Protein AF-A0A938LGD9-F1 (afdb_monomer_lite)

Secondary structure (DSSP, 8-state):
-----------TT-------------SS--EEEEEE-SS-EEEEEEETTTTEEEEEEE-TTT--EEEEEEEE-TTGGG-S---SSSSPHHHHHHHHHT-

pLDDT: mean 76.36, std 23.81, range [24.28, 97.94]

Radius of gyration: 18.53 Å; chains: 1; bounding box: 31×36×49 Å

Foldseek 3Di:
DDDDDPDPPPPPDDDPDPPPDPPPDPPWDWDWDWDDDPQWIKIWIATVVQQKIWMWTQGPPPRDIDTDDIDRCPVVVVDPWDDPDPPTPVVVVVVVVVD

Structure (mmCIF, N/CA/C/O backbone):
data_AF-A0A938LGD9-F1
#
_entry.id   AF-A0A938LGD9-F1
#
loop_
_atom_site.group_PDB
_atom_site.id
_atom_site.type_symbol
_atom_site.label_atom_id
_atom_site.label_alt_id
_atom_site.label_comp_id
_atom_site.label_asym_id
_atom_site.label_entity_id
_atom_site.label_seq_id
_atom_site.pdbx_PDB_ins_code
_atom_site.Cartn_x
_atom_site.Cartn_y
_atom_site.Cartn_z
_atom_site.occupancy
_atom_site.B_iso_or_equiv
_atom_site.auth_seq_id
_atom_site.auth_comp_id
_atom_site.auth_asym_id
_atom_site.auth_atom_id
_atom_site.pdbx_PDB_model_num
ATOM 1 N N . MET A 1 1 ? -9.731 22.240 5.771 1.00 33.19 1 MET A N 1
ATOM 2 C CA . MET A 1 1 ? -10.901 21.480 5.285 1.00 33.19 1 MET A CA 1
ATOM 3 C C . MET A 1 1 ? -10.548 20.994 3.888 1.00 33.19 1 MET A C 1
ATOM 5 O O . MET A 1 1 ? -10.615 21.771 2.947 1.00 33.19 1 MET A O 1
ATOM 9 N N . ALA A 1 2 ? -9.965 19.799 3.793 1.00 27.50 2 ALA A N 1
ATOM 10 C CA . ALA A 1 2 ? -9.387 19.292 2.552 1.00 27.50 2 ALA A CA 1
ATOM 11 C C . ALA A 1 2 ? -10.455 18.516 1.776 1.00 27.50 2 ALA A C 1
ATOM 13 O O . ALA A 1 2 ? -10.992 17.529 2.275 1.00 27.50 2 ALA A O 1
ATOM 14 N N . ALA A 1 3 ? -10.777 19.001 0.580 1.00 28.69 3 ALA A N 1
ATOM 15 C CA . ALA A 1 3 ? -11.587 18.282 -0.385 1.00 28.69 3 ALA A CA 1
ATOM 16 C C . ALA A 1 3 ? -10.742 17.151 -0.989 1.00 28.69 3 ALA A C 1
ATOM 18 O O . ALA A 1 3 ? -9.641 17.390 -1.485 1.00 28.69 3 ALA A O 1
ATOM 19 N N . VAL A 1 4 ? -11.254 15.923 -0.936 1.00 24.28 4 VAL A N 1
ATOM 20 C CA . VAL A 1 4 ? -10.690 14.781 -1.660 1.00 24.28 4 VAL A CA 1
ATOM 21 C C . VAL A 1 4 ? -11.098 14.933 -3.124 1.00 24.28 4 VAL A C 1
ATOM 23 O O . VAL A 1 4 ? -12.263 14.767 -3.476 1.00 24.28 4 VAL A O 1
ATOM 26 N N . LEU A 1 5 ? -10.142 15.310 -3.971 1.00 25.12 5 LEU A N 1
ATOM 27 C CA . LEU A 1 5 ? -10.307 15.359 -5.420 1.00 25.12 5 LEU A CA 1
ATOM 28 C C . LEU A 1 5 ? -10.042 13.964 -5.992 1.00 25.12 5 LEU A C 1
ATOM 30 O O . LEU A 1 5 ? -8.905 13.496 -6.029 1.00 25.12 5 LEU A O 1
ATOM 34 N N . LEU A 1 6 ? -11.111 13.310 -6.444 1.00 27.22 6 LEU A N 1
ATOM 35 C CA . LEU A 1 6 ? -11.046 12.115 -7.276 1.00 27.22 6 LEU A CA 1
ATOM 36 C C . LEU A 1 6 ? -10.553 12.531 -8.672 1.00 27.22 6 LEU A C 1
ATOM 38 O O . LEU A 1 6 ? -11.343 12.897 -9.539 1.00 27.22 6 LEU A O 1
ATOM 42 N N . ALA A 1 7 ? -9.238 12.528 -8.880 1.00 29.27 7 ALA A N 1
ATOM 43 C CA . ALA A 1 7 ? -8.657 12.759 -10.196 1.00 29.27 7 ALA A CA 1
ATOM 44 C C . ALA A 1 7 ? -8.610 11.435 -10.969 1.00 29.27 7 ALA A C 1
ATOM 46 O O . ALA A 1 7 ? -7.653 10.669 -10.878 1.00 29.27 7 ALA A O 1
ATOM 47 N N . ILE A 1 8 ? -9.661 11.173 -11.745 1.00 37.00 8 ILE A N 1
ATOM 48 C CA . ILE A 1 8 ? -9.615 10.202 -12.839 1.00 37.00 8 ILE A CA 1
ATOM 49 C C . ILE A 1 8 ? -8.777 10.863 -13.938 1.00 37.00 8 ILE A C 1
ATOM 51 O O . ILE A 1 8 ? -9.289 11.651 -14.733 1.00 37.00 8 ILE A O 1
ATOM 55 N N . ALA A 1 9 ? -7.466 10.625 -13.945 1.00 34.97 9 ALA A N 1
ATOM 56 C CA . ALA A 1 9 ? -6.605 11.097 -15.022 1.00 34.97 9 ALA A CA 1
ATOM 57 C C . ALA A 1 9 ? -6.870 10.251 -16.276 1.00 34.97 9 ALA A C 1
ATOM 59 O O . ALA A 1 9 ? -6.256 9.209 -16.490 1.00 34.97 9 ALA A O 1
ATOM 60 N N . ALA A 1 10 ? -7.823 10.696 -17.095 1.00 35.31 10 ALA A N 1
ATOM 61 C CA . ALA A 1 10 ? -7.964 10.231 -18.465 1.00 35.31 10 ALA A CA 1
ATOM 62 C C . ALA A 1 10 ? -6.818 10.827 -19.296 1.00 35.31 10 ALA A C 1
ATOM 64 O O . ALA A 1 10 ? -6.866 11.994 -19.685 1.00 35.31 10 ALA A O 1
ATOM 65 N N . ASP A 1 11 ? -5.774 10.038 -19.551 1.00 37.59 11 ASP A N 1
ATOM 66 C CA . ASP A 1 11 ? -4.753 10.393 -20.536 1.00 37.59 11 ASP A CA 1
ATOM 67 C C . ASP A 1 11 ? -5.372 10.328 -21.946 1.00 37.59 11 ASP A C 1
ATOM 69 O O . ASP A 1 11 ? -5.725 9.271 -22.470 1.00 37.59 11 ASP A O 1
ATOM 73 N N . GLN A 1 12 ? -5.591 11.505 -22.530 1.00 50.16 12 GLN A N 1
ATOM 74 C CA . GLN A 1 12 ? -6.419 11.765 -23.715 1.00 50.16 12 GLN A CA 1
ATOM 75 C C . GLN A 1 12 ? -5.642 11.681 -25.042 1.00 50.16 12 GLN A C 1
ATOM 77 O O . GLN A 1 12 ? -5.955 12.413 -25.981 1.00 50.16 12 GLN A O 1
ATOM 82 N N . ARG A 1 13 ? -4.608 10.834 -25.165 1.00 40.66 13 ARG A N 1
ATOM 83 C CA . ARG A 1 13 ? -3.824 10.783 -26.421 1.00 40.66 13 ARG A CA 1
ATOM 84 C C . ARG A 1 13 ? -3.632 9.436 -27.091 1.00 40.66 13 ARG A C 1
ATOM 86 O O . ARG A 1 13 ? -3.158 9.455 -28.213 1.00 40.66 13 ARG A O 1
ATOM 93 N N . ASN A 1 14 ? -4.070 8.326 -26.505 1.00 40.19 14 ASN A N 1
ATOM 94 C CA . ASN A 1 14 ? -4.335 7.068 -27.219 1.00 40.19 14 ASN A CA 1
ATOM 95 C C . ASN A 1 14 ? -5.146 6.147 -26.298 1.00 40.19 14 ASN A C 1
ATOM 97 O O . ASN A 1 14 ? -4.642 5.165 -25.756 1.00 40.19 14 ASN A O 1
ATOM 101 N N . ALA A 1 15 ? -6.412 6.500 -26.074 1.00 36.69 15 ALA A N 1
ATOM 102 C CA . ALA A 1 15 ? -7.334 5.652 -25.336 1.00 36.69 15 ALA A CA 1
ATOM 103 C C . ALA A 1 15 ? -7.744 4.467 -26.223 1.00 36.69 15 ALA A C 1
ATOM 105 O O . ALA A 1 15 ? -8.680 4.562 -27.016 1.00 36.69 15 ALA A O 1
ATOM 106 N N . PHE A 1 16 ? -7.066 3.327 -26.078 1.00 40.72 16 PHE A N 1
ATOM 107 C CA . PHE A 1 16 ? -7.733 2.058 -26.345 1.00 40.72 16 PHE A CA 1
ATOM 108 C C . PHE A 1 16 ? -8.827 1.935 -25.286 1.00 40.72 16 PHE A C 1
ATOM 110 O O . PHE A 1 16 ? -8.544 1.641 -24.126 1.00 40.72 16 PHE A O 1
ATOM 117 N N . ALA A 1 17 ? -10.059 2.273 -25.667 1.00 40.00 17 ALA A N 1
ATOM 118 C CA . ALA A 1 17 ? -11.229 2.141 -24.816 1.00 40.00 17 ALA A CA 1
ATOM 119 C C . ALA A 1 17 ? -11.237 0.735 -24.207 1.00 40.00 17 ALA A C 1
ATOM 121 O O . ALA A 1 17 ? -11.283 -0.256 -24.938 1.00 40.00 17 ALA A O 1
ATOM 122 N N . GLN A 1 18 ? -11.158 0.641 -22.877 1.00 49.25 18 GLN A N 1
ATOM 123 C CA . GLN A 1 18 ? -11.444 -0.611 -22.195 1.00 49.25 18 GLN A CA 1
ATOM 124 C C . GLN A 1 18 ? -12.907 -0.931 -22.520 1.00 49.25 18 GLN A C 1
ATOM 126 O O . GLN A 1 18 ? -13.776 -0.128 -22.174 1.00 49.25 18 GLN A O 1
ATOM 131 N N . PRO A 1 19 ? -13.204 -2.022 -23.250 1.00 37.97 19 PRO A N 1
ATOM 132 C CA . PRO A 1 19 ? -14.583 -2.358 -23.535 1.00 37.97 19 PRO A CA 1
ATOM 133 C C . PRO A 1 19 ? -15.274 -2.590 -22.199 1.00 37.97 19 PRO A C 1
ATOM 135 O O . PRO A 1 19 ? -14.770 -3.345 -21.361 1.00 37.97 19 PRO A O 1
ATOM 138 N N . ASP A 1 20 ? -16.412 -1.928 -22.019 1.00 45.03 20 ASP A N 1
ATOM 139 C CA . ASP A 1 20 ? -17.310 -2.139 -20.895 1.00 45.03 20 ASP A CA 1
ATOM 140 C C . ASP A 1 20 ? -17.900 -3.546 -21.034 1.00 45.03 20 ASP A C 1
ATOM 142 O O . ASP A 1 20 ? -18.955 -3.783 -21.622 1.00 45.03 20 ASP A O 1
ATOM 146 N N . ARG A 1 21 ? -17.112 -4.541 -20.630 1.00 45.12 21 ARG A N 1
ATOM 147 C CA . ARG A 1 21 ? -17.597 -5.898 -20.449 1.00 45.12 21 ARG A CA 1
ATOM 148 C C . ARG A 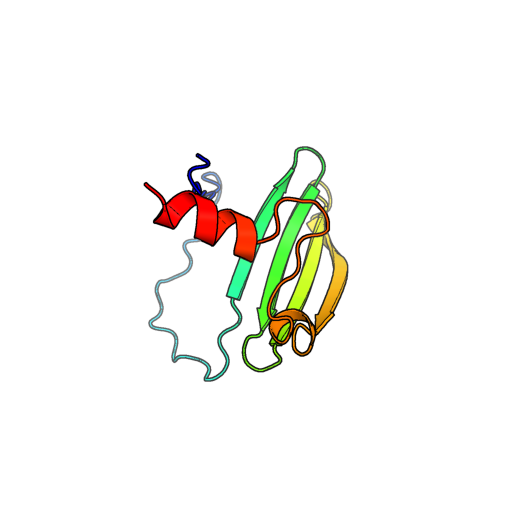1 21 ? -18.230 -5.908 -19.066 1.00 45.12 21 ARG A C 1
ATOM 150 O O . ARG A 1 21 ? -17.520 -5.562 -18.120 1.00 45.12 21 ARG A O 1
ATOM 157 N N . PRO A 1 22 ? -19.483 -6.372 -18.904 1.00 42.31 22 PRO A N 1
ATOM 158 C CA . PRO A 1 22 ? -19.958 -6.823 -17.606 1.00 42.31 22 PRO A CA 1
ATOM 159 C C . PRO A 1 22 ? -19.077 -8.011 -17.206 1.00 42.31 22 PRO A C 1
ATOM 161 O O . PRO A 1 22 ? -19.330 -9.167 -17.548 1.00 42.31 22 PRO A O 1
ATOM 164 N N . GLY A 1 23 ? -17.940 -7.698 -16.592 1.00 49.25 23 GLY A N 1
ATOM 165 C CA . GLY A 1 23 ? -16.985 -8.665 -16.107 1.00 49.25 23 GLY A CA 1
ATOM 166 C C . GLY A 1 23 ? -17.676 -9.415 -14.993 1.00 49.25 23 GLY A C 1
ATOM 167 O O . GLY A 1 23 ? -18.059 -8.816 -13.992 1.00 49.25 23 GLY A O 1
ATOM 168 N N . ARG A 1 24 ? -17.864 -10.721 -15.186 1.00 48.62 24 ARG A N 1
ATOM 169 C CA . ARG A 1 24 ? -18.151 -11.652 -14.098 1.00 48.62 24 ARG A CA 1
ATOM 170 C C . ARG A 1 24 ? -17.249 -11.264 -12.931 1.00 48.62 24 ARG A C 1
ATOM 172 O O . ARG A 1 24 ? -16.029 -11.316 -13.089 1.00 48.62 24 ARG A O 1
ATOM 179 N N . ALA A 1 25 ? -17.848 -10.821 -11.827 1.00 51.91 25 ALA A N 1
ATOM 180 C CA . ALA A 1 25 ? -17.110 -10.495 -10.624 1.00 51.91 25 ALA A CA 1
ATOM 181 C C . ALA A 1 25 ? -16.241 -11.712 -10.295 1.00 51.91 25 ALA A C 1
ATOM 183 O O . ALA A 1 25 ? -16.745 -12.811 -10.065 1.00 51.91 25 ALA A O 1
ATOM 184 N N . SER A 1 26 ? -14.928 -11.539 -10.398 1.00 54.59 26 SER A N 1
ATOM 185 C CA . SER A 1 26 ? -14.009 -12.389 -9.661 1.00 54.59 26 SER A CA 1
ATOM 186 C C . SER A 1 26 ? -14.410 -12.238 -8.196 1.00 54.59 26 SER A C 1
ATOM 188 O O . SER A 1 26 ? -14.537 -11.101 -7.743 1.00 54.59 26 SER A O 1
ATOM 190 N N . ASP A 1 27 ? -14.634 -13.342 -7.475 1.00 63.69 27 ASP A N 1
ATOM 191 C CA . ASP A 1 27 ? -14.969 -13.296 -6.039 1.00 63.69 27 ASP A CA 1
ATOM 192 C C . ASP A 1 27 ? -13.922 -12.505 -5.235 1.00 63.69 27 ASP A C 1
ATOM 194 O O . ASP A 1 27 ? -14.240 -11.953 -4.188 1.00 63.69 27 ASP A O 1
ATOM 198 N N . SER A 1 28 ? -12.699 -12.384 -5.767 1.00 65.25 28 SER A N 1
ATOM 199 C CA . SER A 1 28 ? -11.668 -11.478 -5.270 1.00 65.25 28 SER A CA 1
ATOM 200 C C . SER A 1 28 ? -11.505 -10.281 -6.206 1.00 65.25 28 SER A C 1
ATOM 202 O O . SER A 1 28 ? -11.025 -10.420 -7.341 1.00 65.25 28 SER A O 1
ATOM 204 N N . ALA A 1 29 ? -11.924 -9.103 -5.744 1.00 85.50 29 ALA A N 1
ATOM 205 C CA . ALA A 1 29 ? -11.791 -7.850 -6.473 1.00 85.50 29 ALA A CA 1
ATOM 206 C C . ALA A 1 29 ? -10.580 -7.067 -5.947 1.00 85.50 29 ALA A C 1
ATOM 208 O O . ALA A 1 29 ? -10.617 -6.484 -4.864 1.00 85.50 29 ALA A O 1
ATOM 209 N N . LEU A 1 30 ? -9.502 -7.039 -6.733 1.00 93.25 30 LEU A N 1
ATOM 210 C CA . LEU A 1 30 ? -8.376 -6.145 -6.477 1.00 93.25 30 LEU A CA 1
ATOM 211 C C . LEU A 1 30 ? -8.797 -4.697 -6.742 1.00 93.25 30 LEU A C 1
ATOM 213 O O . LEU A 1 30 ? -9.438 -4.406 -7.753 1.00 93.25 30 LEU A O 1
ATOM 217 N N . ILE A 1 31 ? -8.392 -3.787 -5.859 1.00 93.75 31 ILE A N 1
ATOM 218 C CA . ILE A 1 31 ? -8.691 -2.357 -5.964 1.00 93.75 31 ILE A CA 1
ATOM 219 C C . ILE A 1 31 ? -7.411 -1.624 -6.390 1.00 93.75 31 ILE A C 1
ATOM 221 O O . ILE A 1 31 ? -6.481 -1.503 -5.584 1.00 93.75 31 ILE A O 1
ATOM 225 N N . PRO A 1 32 ? -7.323 -1.140 -7.641 1.00 95.12 32 PRO A N 1
ATOM 226 C CA . PRO A 1 32 ? -6.189 -0.352 -8.096 1.00 95.12 32 PRO A CA 1
ATOM 227 C C . PRO A 1 32 ? -6.356 1.127 -7.726 1.00 95.12 32 PRO A C 1
ATOM 229 O O . PRO A 1 32 ? -7.428 1.711 -7.879 1.00 95.12 32 PRO A O 1
ATOM 232 N N . MET A 1 33 ? -5.265 1.758 -7.305 1.00 94.50 33 MET A N 1
ATOM 233 C CA . MET A 1 33 ? -5.158 3.204 -7.131 1.00 94.50 33 MET A CA 1
ATOM 234 C C . MET A 1 33 ? -3.877 3.684 -7.798 1.00 94.50 33 MET A C 1
ATOM 236 O O . MET A 1 33 ? -2.795 3.199 -7.476 1.00 94.50 33 MET A O 1
ATOM 240 N N . ALA A 1 34 ? -3.983 4.643 -8.710 1.00 94.69 34 ALA A N 1
ATOM 241 C CA . ALA A 1 34 ? -2.833 5.208 -9.400 1.00 94.69 34 ALA A CA 1
ATOM 242 C C . ALA A 1 34 ? -2.708 6.699 -9.098 1.00 94.69 34 ALA A C 1
ATOM 244 O O . ALA A 1 34 ? -3.706 7.411 -8.988 1.00 94.69 34 ALA A O 1
ATOM 245 N N . TRP A 1 35 ? -1.474 7.167 -8.972 1.00 94.94 35 TRP A N 1
ATOM 246 C CA . TRP A 1 35 ? -1.157 8.585 -8.855 1.00 94.94 35 TRP A CA 1
ATOM 247 C C . TRP A 1 35 ? 0.213 8.850 -9.462 1.00 94.94 35 TRP A C 1
ATOM 249 O O . TRP A 1 35 ? 1.015 7.936 -9.644 1.00 94.94 35 TRP A O 1
ATOM 259 N N . SER A 1 36 ? 0.508 10.110 -9.749 1.00 92.00 36 SER A N 1
ATOM 260 C CA . SER A 1 36 ? 1.813 10.492 -10.271 1.00 92.00 36 SER A CA 1
ATOM 261 C C . SER A 1 36 ? 2.316 11.754 -9.591 1.00 92.00 36 SER A C 1
ATOM 263 O O . SER A 1 36 ? 1.543 12.631 -9.216 1.00 92.00 36 SER A O 1
ATOM 265 N N . THR A 1 37 ? 3.631 11.837 -9.457 1.00 89.00 37 THR A N 1
ATOM 266 C CA . THR A 1 37 ? 4.375 13.047 -9.107 1.00 89.00 37 THR A CA 1
ATOM 267 C C . THR A 1 37 ? 5.141 13.528 -10.336 1.00 89.00 37 THR A C 1
ATOM 269 O O . THR A 1 37 ? 5.150 12.859 -11.375 1.00 89.00 37 THR A O 1
ATOM 272 N N . ASP A 1 38 ? 5.841 14.654 -10.231 1.00 85.50 38 ASP A N 1
ATOM 273 C CA . ASP A 1 38 ? 6.715 15.134 -11.310 1.00 85.50 38 ASP A CA 1
ATOM 274 C C . ASP A 1 38 ? 7.813 14.118 -11.667 1.00 85.50 38 ASP A C 1
ATOM 276 O O . ASP A 1 38 ? 8.250 14.037 -12.812 1.00 85.50 38 ASP A O 1
ATOM 280 N N . GLN A 1 39 ? 8.222 13.293 -10.699 1.00 80.81 39 GLN A N 1
ATOM 281 C CA . GLN A 1 39 ? 9.360 12.385 -10.830 1.00 80.81 39 GLN A CA 1
ATOM 282 C C . GLN A 1 39 ? 8.957 10.956 -11.213 1.00 80.81 39 GLN A C 1
ATOM 284 O O . GLN A 1 39 ? 9.700 10.287 -11.926 1.00 80.81 39 GLN A O 1
ATOM 289 N N . ALA A 1 40 ? 7.788 10.476 -10.779 1.00 86.56 40 ALA A N 1
ATOM 290 C CA . ALA A 1 40 ? 7.388 9.087 -10.994 1.00 86.56 40 ALA A CA 1
ATOM 291 C C . ALA A 1 40 ? 5.869 8.914 -11.074 1.00 86.56 40 ALA A C 1
ATOM 293 O O . ALA A 1 40 ? 5.104 9.766 -10.625 1.00 86.56 40 ALA A O 1
ATOM 294 N N . SER A 1 41 ? 5.431 7.792 -11.643 1.00 95.50 41 SER A N 1
ATOM 295 C CA . SER A 1 41 ? 4.053 7.316 -11.493 1.00 95.50 41 SER A CA 1
ATOM 296 C C . SER A 1 41 ? 4.029 6.144 -10.525 1.00 95.50 41 SER A C 1
ATOM 298 O O . SER A 1 41 ? 4.999 5.399 -10.427 1.00 95.50 41 SER A O 1
ATOM 300 N N . PHE A 1 42 ? 2.934 5.977 -9.805 1.00 96.88 42 PHE A N 1
ATOM 301 C CA . PHE A 1 42 ? 2.766 4.949 -8.795 1.00 96.88 42 PHE A CA 1
ATOM 302 C C . PHE A 1 42 ? 1.443 4.221 -8.999 1.00 96.88 42 PHE A C 1
ATOM 304 O O . PHE A 1 42 ? 0.445 4.814 -9.413 1.00 96.88 42 PHE A O 1
ATOM 311 N N . LEU A 1 43 ? 1.449 2.931 -8.678 1.00 97.00 43 LEU A N 1
ATOM 312 C CA . LEU A 1 43 ? 0.281 2.064 -8.665 1.00 97.00 43 LEU A CA 1
ATOM 313 C C . LEU A 1 43 ? 0.249 1.321 -7.331 1.00 97.00 43 LEU A C 1
ATOM 315 O O . LEU A 1 43 ? 1.118 0.496 -7.062 1.00 97.00 43 LEU A O 1
ATOM 319 N N . ALA A 1 44 ? -0.760 1.584 -6.512 1.00 97.50 44 ALA A N 1
ATOM 320 C CA . ALA A 1 44 ? -1.114 0.726 -5.396 1.00 97.50 44 ALA A CA 1
ATOM 321 C C . ALA A 1 44 ? -2.182 -0.279 -5.830 1.00 97.50 44 ALA A C 1
ATOM 323 O O . ALA A 1 44 ? -3.169 0.082 -6.468 1.00 97.50 44 ALA A O 1
ATOM 324 N N . VAL A 1 45 ? -2.000 -1.535 -5.443 1.00 96.50 45 VAL A N 1
ATOM 325 C CA . VAL A 1 45 ? -2.997 -2.595 -5.577 1.00 96.50 45 VAL A CA 1
ATOM 326 C C . VAL A 1 45 ? -3.369 -3.045 -4.176 1.00 96.50 45 VAL A C 1
ATOM 328 O O . VAL A 1 45 ? -2.500 -3.487 -3.421 1.00 96.50 45 VAL A O 1
ATOM 331 N N . VAL A 1 46 ? -4.645 -2.911 -3.829 1.00 95.75 46 VAL A N 1
ATOM 332 C CA . VAL A 1 46 ? -5.195 -3.390 -2.560 1.00 95.75 46 VAL A CA 1
ATOM 333 C C . VAL A 1 46 ? -5.951 -4.687 -2.806 1.00 95.75 46 VAL A C 1
ATOM 335 O O . VAL A 1 46 ? -6.841 -4.748 -3.651 1.00 95.75 46 VAL A O 1
ATOM 338 N N . ASP A 1 47 ? -5.590 -5.710 -2.045 1.00 94.62 47 ASP A N 1
ATOM 339 C CA . ASP A 1 47 ? -6.295 -6.980 -1.961 1.00 94.62 47 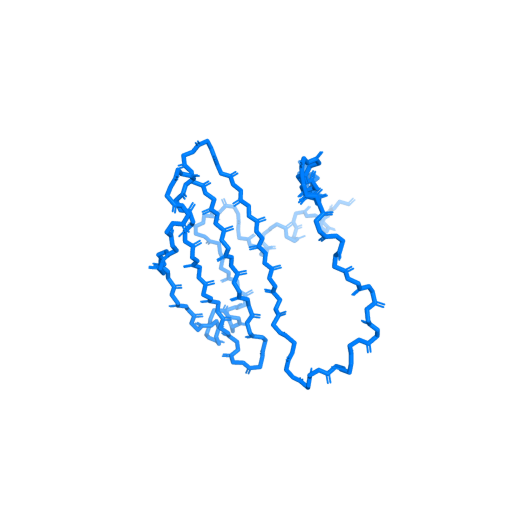ASP A CA 1
ATOM 340 C C . ASP A 1 47 ? -7.055 -7.014 -0.622 1.00 94.62 47 ASP A C 1
ATOM 342 O O . ASP A 1 47 ? -6.422 -7.147 0.437 1.00 94.62 47 ASP A O 1
ATOM 346 N N . PRO A 1 48 ? -8.389 -6.832 -0.631 1.00 91.94 48 PRO A N 1
ATOM 347 C CA . PRO A 1 48 ? -9.183 -6.823 0.594 1.00 91.94 48 PRO A CA 1
ATOM 348 C C . PRO A 1 48 ? -9.248 -8.202 1.264 1.00 91.94 48 PRO A C 1
ATOM 350 O O . PRO A 1 48 ? -9.261 -8.265 2.496 1.00 91.94 48 PRO A O 1
ATOM 353 N N . ASP A 1 49 ? -9.206 -9.292 0.494 1.00 92.69 49 ASP A N 1
ATOM 354 C CA . ASP A 1 49 ? -9.284 -10.659 1.023 1.00 92.69 49 ASP A CA 1
ATOM 355 C C . ASP A 1 49 ? -8.008 -11.016 1.782 1.00 92.69 49 ASP A C 1
ATOM 357 O O . ASP A 1 49 ? -8.045 -11.578 2.879 1.00 92.69 49 ASP A O 1
ATOM 361 N N . ARG A 1 50 ? -6.854 -10.619 1.236 1.00 92.69 50 ARG A N 1
ATOM 362 C CA . ARG A 1 50 ? -5.547 -10.786 1.891 1.00 92.69 50 ARG A CA 1
ATOM 363 C C . ARG A 1 50 ? -5.232 -9.684 2.895 1.00 92.69 50 ARG A C 1
ATOM 365 O O . ARG A 1 50 ? -4.215 -9.781 3.586 1.00 92.69 50 ARG A O 1
ATOM 372 N N . ARG A 1 51 ? -6.062 -8.635 2.954 1.00 94.88 51 ARG A N 1
ATOM 373 C CA . ARG A 1 51 ? -5.801 -7.382 3.679 1.00 94.88 51 ARG A CA 1
ATOM 374 C C . ARG A 1 51 ? -4.388 -6.883 3.400 1.00 94.88 51 ARG A C 1
ATOM 376 O O . ARG A 1 51 ? -3.631 -6.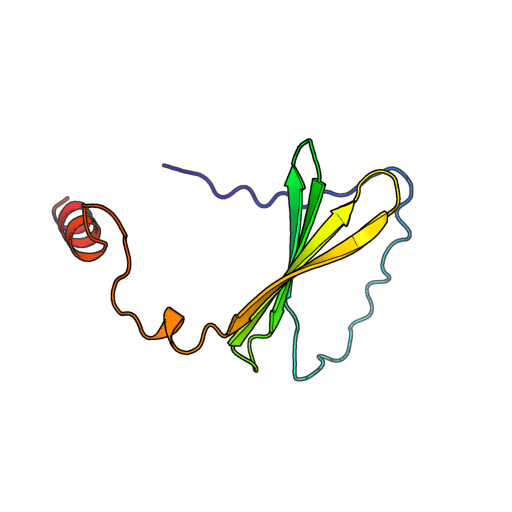609 4.326 1.00 94.88 51 ARG A O 1
ATOM 383 N N . ALA A 1 52 ? -3.997 -6.834 2.133 1.00 95.88 52 ALA A N 1
ATOM 384 C CA . ALA A 1 52 ? -2.642 -6.482 1.734 1.00 95.88 52 ALA A CA 1
ATOM 385 C C . ALA A 1 52 ? -2.644 -5.352 0.707 1.00 95.88 52 ALA A C 1
ATOM 387 O O . ALA A 1 52 ? -3.535 -5.261 -0.133 1.00 95.88 52 ALA A O 1
ATOM 388 N N . ILE A 1 53 ? -1.616 -4.510 0.761 1.00 97.50 53 ILE A N 1
ATOM 389 C CA . ILE A 1 53 ? -1.336 -3.490 -0.247 1.00 97.50 53 ILE A CA 1
ATOM 390 C C . ILE A 1 53 ? 0.044 -3.738 -0.846 1.00 97.50 53 ILE A C 1
ATOM 392 O O . ILE A 1 53 ? 1.009 -3.976 -0.117 1.00 97.50 53 ILE A O 1
ATOM 396 N N . ALA A 1 54 ? 0.139 -3.667 -2.169 1.00 97.94 54 ALA A N 1
ATOM 397 C CA . ALA A 1 54 ? 1.399 -3.618 -2.896 1.00 97.94 54 ALA A CA 1
ATOM 398 C C . ALA A 1 54 ? 1.503 -2.280 -3.627 1.00 97.94 54 ALA A C 1
ATOM 400 O O . ALA A 1 54 ? 0.564 -1.887 -4.314 1.00 97.94 54 ALA A O 1
ATOM 401 N N . VAL A 1 55 ? 2.626 -1.581 -3.482 1.00 97.81 55 VAL A N 1
ATOM 402 C CA . VAL A 1 55 ? 2.892 -0.317 -4.176 1.00 97.81 55 VAL A CA 1
ATOM 403 C C . VAL A 1 55 ? 4.007 -0.529 -5.180 1.00 97.81 55 VAL A C 1
ATOM 405 O O . VAL A 1 55 ? 5.099 -0.974 -4.828 1.00 97.81 55 VAL A O 1
ATOM 408 N N . TYR A 1 56 ? 3.737 -0.159 -6.421 1.00 97.94 56 TYR A N 1
ATOM 409 C CA . TYR A 1 56 ? 4.673 -0.169 -7.527 1.00 97.94 56 TYR A CA 1
ATOM 410 C C . TYR A 1 56 ? 4.974 1.261 -7.964 1.00 97.94 56 TYR A C 1
ATOM 412 O O . TYR A 1 56 ? 4.102 2.126 -7.949 1.00 97.94 56 TYR A O 1
ATOM 420 N N . GLU A 1 57 ? 6.207 1.493 -8.385 1.00 97.19 57 GLU A N 1
ATOM 421 C CA . GLU A 1 57 ? 6.632 2.690 -9.098 1.00 97.19 57 GLU A CA 1
ATOM 422 C C . GLU A 1 57 ? 6.786 2.334 -10.576 1.00 97.19 57 GLU A C 1
ATOM 424 O O . GLU A 1 57 ? 7.409 1.329 -10.918 1.00 97.19 57 GLU A O 1
ATOM 429 N N . VAL A 1 58 ? 6.218 3.157 -11.447 1.00 94.56 58 VAL A N 1
ATOM 430 C CA . VAL A 1 58 ? 6.342 3.062 -12.897 1.00 94.56 58 VAL A CA 1
ATOM 431 C C . VAL A 1 58 ? 7.219 4.219 -13.356 1.00 94.56 58 VAL A C 1
ATOM 433 O O . VAL A 1 58 ? 6.837 5.392 -13.267 1.00 94.56 58 VAL A O 1
ATOM 436 N N . HIS A 1 59 ? 8.415 3.887 -13.837 1.00 90.25 59 HIS A N 1
ATOM 437 C CA . HIS A 1 59 ? 9.357 4.883 -14.332 1.00 90.25 59 HIS A CA 1
ATOM 438 C C . HIS A 1 59 ? 8.814 5.534 -15.611 1.00 90.25 59 HIS A C 1
ATOM 440 O O . HIS A 1 59 ? 8.498 4.844 -16.580 1.00 90.25 59 HIS A O 1
ATOM 446 N N . ARG A 1 60 ? 8.722 6.870 -15.629 1.00 83.88 60 ARG A N 1
ATOM 447 C CA . ARG A 1 60 ? 8.017 7.620 -16.687 1.00 83.88 60 ARG A CA 1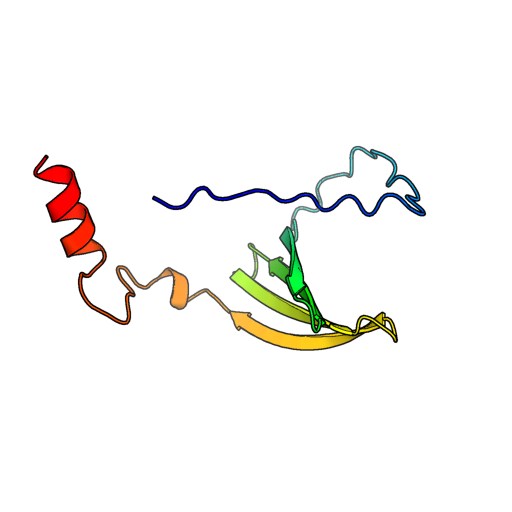
ATOM 448 C C . ARG A 1 60 ? 8.605 7.420 -18.087 1.00 83.88 60 ARG A C 1
ATOM 450 O O . ARG A 1 60 ? 7.849 7.380 -19.048 1.00 83.88 60 ARG A O 1
ATOM 457 N N . THR A 1 61 ? 9.927 7.294 -18.206 1.00 86.75 61 THR A N 1
ATOM 458 C CA . THR A 1 61 ? 10.594 7.235 -19.520 1.00 86.75 61 THR A CA 1
ATOM 459 C C . THR A 1 61 ? 10.699 5.816 -20.070 1.00 86.75 61 THR A C 1
ATOM 461 O O . THR A 1 61 ? 10.546 5.605 -21.266 1.00 86.75 61 THR A O 1
ATOM 464 N N . SER A 1 62 ? 10.983 4.836 -19.210 1.00 90.38 62 SER A N 1
ATOM 465 C CA . SER A 1 62 ? 11.202 3.442 -19.632 1.00 90.38 62 SER A CA 1
ATOM 466 C C . SER A 1 62 ? 9.953 2.571 -19.507 1.00 90.38 62 SER A C 1
ATOM 468 O O . SER A 1 62 ? 9.929 1.476 -20.057 1.00 90.38 62 SER A O 1
ATOM 470 N N . GLY A 1 63 ? 8.951 3.002 -18.734 1.00 87.56 63 GLY A N 1
ATOM 471 C CA . GLY A 1 63 ? 7.798 2.179 -18.369 1.00 87.56 63 GLY A CA 1
ATOM 472 C C . GLY A 1 63 ? 8.131 1.024 -17.418 1.00 87.56 63 GLY A C 1
ATOM 473 O O . GLY A 1 63 ? 7.265 0.194 -17.151 1.00 87.56 63 GLY A O 1
ATOM 474 N N . SER A 1 64 ? 9.364 0.936 -16.901 1.00 92.12 64 SER A N 1
ATOM 475 C CA . SER A 1 64 ? 9.754 -0.151 -16.000 1.00 92.12 64 SER A CA 1
ATOM 476 C C . SER A 1 64 ? 8.968 -0.077 -14.697 1.00 92.12 64 SER A C 1
ATOM 478 O O . SER A 1 64 ? 8.890 0.989 -14.079 1.00 92.12 64 SER A O 1
ATOM 480 N N . VAL A 1 65 ? 8.436 -1.220 -14.271 1.00 95.12 65 VAL A N 1
ATOM 481 C CA . VAL A 1 65 ? 7.648 -1.352 -13.046 1.00 95.12 65 VAL A CA 1
ATOM 482 C C . VAL A 1 65 ? 8.522 -1.941 -11.946 1.00 95.12 65 VAL A C 1
ATOM 484 O O . VAL A 1 65 ? 9.051 -3.043 -12.088 1.00 95.12 65 VAL A O 1
ATOM 487 N N . THR A 1 66 ? 8.641 -1.222 -10.835 1.00 97.06 66 THR A N 1
ATOM 488 C CA . THR A 1 66 ? 9.442 -1.624 -9.676 1.00 97.06 66 THR A CA 1
ATOM 489 C C . THR A 1 66 ? 8.546 -1.741 -8.452 1.00 97.06 66 THR A C 1
ATOM 491 O O . THR A 1 66 ? 7.859 -0.788 -8.092 1.00 97.06 66 THR A O 1
ATOM 494 N N . LEU A 1 67 ? 8.567 -2.890 -7.773 1.00 97.50 67 LEU A N 1
ATOM 495 C CA . LEU A 1 67 ? 7.876 -3.061 -6.495 1.00 97.50 67 LEU A CA 1
ATOM 496 C C . LEU A 1 67 ? 8.578 -2.234 -5.407 1.00 97.50 67 LEU A C 1
ATOM 498 O O . LEU A 1 67 ? 9.769 -2.411 -5.159 1.00 97.50 67 LEU A O 1
ATOM 502 N N . LYS A 1 68 ? 7.841 -1.333 -4.757 1.00 97.56 68 LYS A N 1
ATOM 503 C CA . LYS A 1 68 ? 8.350 -0.447 -3.698 1.00 97.56 68 LYS A CA 1
ATOM 504 C C . LYS A 1 68 ? 8.030 -0.968 -2.310 1.00 97.56 68 LYS A C 1
ATOM 506 O O . LYS A 1 68 ? 8.868 -0.871 -1.420 1.00 97.56 68 LYS A O 1
ATOM 511 N N . SER A 1 69 ? 6.829 -1.502 -2.114 1.00 97.06 69 SER A N 1
ATOM 512 C CA . SER A 1 69 ? 6.427 -2.063 -0.828 1.00 97.06 69 SER A CA 1
ATOM 513 C C . SER A 1 69 ? 5.324 -3.101 -0.978 1.00 97.06 69 SER A C 1
ATOM 515 O O . SER A 1 69 ? 4.503 -3.029 -1.891 1.00 97.06 69 SER A O 1
ATOM 517 N N . VAL A 1 70 ? 5.306 -4.054 -0.046 1.00 97.44 70 VAL A N 1
ATOM 518 C CA . VAL A 1 70 ? 4.166 -4.936 0.221 1.00 97.44 70 VAL A CA 1
ATOM 519 C C . VAL A 1 70 ? 3.913 -4.888 1.718 1.00 97.44 70 VAL A C 1
ATOM 521 O O . VAL A 1 70 ? 4.839 -5.097 2.503 1.00 97.44 70 VAL A O 1
ATOM 524 N N . ARG A 1 71 ? 2.678 -4.600 2.125 1.00 96.12 71 ARG A N 1
ATOM 525 C CA . ARG A 1 71 ? 2.303 -4.517 3.538 1.00 96.12 71 ARG A CA 1
ATOM 526 C C . ARG A 1 71 ? 1.006 -5.268 3.785 1.00 96.12 71 ARG A C 1
ATOM 528 O O . ARG A 1 71 ? 0.013 -5.032 3.103 1.00 96.12 71 ARG A O 1
ATOM 535 N N . ASN A 1 72 ? 1.026 -6.160 4.772 1.00 96.19 72 ASN A N 1
ATOM 536 C CA . ASN A 1 72 ? -0.189 -6.743 5.324 1.00 96.19 72 ASN A CA 1
ATOM 537 C C . ASN A 1 72 ? -0.771 -5.769 6.358 1.00 96.19 72 ASN A C 1
ATOM 539 O O . ASN A 1 72 ? -0.074 -5.346 7.275 1.00 96.19 72 ASN A O 1
ATOM 543 N N . LEU A 1 73 ? -2.039 -5.423 6.186 1.00 94.69 73 LEU A N 1
ATOM 544 C CA . LEU A 1 73 ? -2.774 -4.421 6.948 1.00 94.69 73 LEU A CA 1
ATOM 545 C C . LEU A 1 73 ? -3.529 -5.025 8.141 1.00 94.69 73 LEU A C 1
ATOM 547 O O . LEU A 1 73 ? -4.214 -4.297 8.850 1.00 94.69 73 LEU A O 1
ATOM 551 N N . THR A 1 74 ? -3.446 -6.341 8.382 1.00 93.50 74 THR A N 1
ATOM 552 C CA . THR A 1 74 ? -4.261 -7.025 9.406 1.00 93.50 74 THR A CA 1
ATOM 553 C C . THR A 1 74 ? -4.126 -6.385 10.782 1.00 93.50 74 THR A C 1
ATOM 555 O O . THR A 1 74 ? -5.142 -6.134 11.420 1.00 93.50 74 THR A O 1
ATOM 558 N N . TRP A 1 75 ? -2.899 -6.104 11.222 1.00 88.75 75 TRP A N 1
ATOM 559 C CA . TRP A 1 75 ? -2.644 -5.492 12.528 1.00 88.75 75 TRP A CA 1
ATOM 560 C C . TRP A 1 75 ? -2.815 -3.973 12.509 1.00 88.75 75 TRP A C 1
ATOM 562 O O . TRP A 1 75 ? -3.267 -3.404 13.497 1.00 88.75 75 TRP A O 1
ATOM 572 N N . ASP A 1 76 ? -2.537 -3.327 11.374 1.00 88.62 76 ASP A N 1
ATOM 573 C CA . ASP A 1 76 ? -2.754 -1.886 11.206 1.00 88.62 76 ASP A CA 1
ATOM 574 C C . ASP A 1 76 ? -4.231 -1.526 11.413 1.00 88.62 76 ASP A C 1
ATOM 576 O O . ASP A 1 76 ? -4.551 -0.543 12.073 1.00 88.62 76 ASP A O 1
ATOM 580 N N . LEU A 1 77 ? -5.133 -2.365 10.893 1.00 86.38 77 LEU A N 1
ATOM 581 C CA . LEU A 1 77 ? -6.582 -2.190 10.993 1.00 86.38 77 LEU A CA 1
ATOM 582 C C . LEU A 1 77 ? -7.164 -2.588 12.359 1.00 86.38 77 LEU A C 1
ATOM 584 O O . LEU A 1 77 ? -8.359 -2.407 12.574 1.00 86.38 77 LEU A O 1
ATOM 588 N N . GLN A 1 78 ? -6.359 -3.150 13.267 1.00 88.12 78 GLN A N 1
ATOM 589 C CA . GLN A 1 78 ? -6.787 -3.445 14.640 1.00 88.12 78 GLN A CA 1
ATOM 590 C C . GLN A 1 78 ? -6.488 -2.310 15.620 1.00 88.12 78 GLN A C 1
ATOM 592 O O . GLN A 1 78 ? -7.012 -2.320 16.733 1.00 88.12 78 GLN A O 1
ATOM 597 N N . LEU A 1 79 ? -5.650 -1.344 15.239 1.00 87.75 79 LEU A N 1
ATOM 598 C CA . LEU A 1 79 ? -5.388 -0.182 16.076 1.00 87.75 79 LEU A CA 1
ATOM 599 C C . LEU A 1 79 ? -6.659 0.665 16.184 1.00 87.75 79 LEU A C 1
ATOM 601 O O . LEU A 1 79 ? -7.199 1.112 15.176 1.00 87.75 79 LEU A O 1
ATOM 605 N N . GLU A 1 80 ? -7.117 0.899 17.415 1.00 83.50 80 GLU A N 1
ATOM 606 C CA . GLU A 1 80 ? -8.277 1.759 17.678 1.00 83.50 80 GLU A CA 1
ATOM 607 C C . GLU A 1 80 ? -7.967 3.214 17.304 1.00 83.50 80 GLU A C 1
ATOM 609 O O . GLU A 1 80 ? -8.773 3.891 16.666 1.00 83.50 80 GLU A O 1
ATOM 614 N N . GLU A 1 81 ? -6.763 3.681 17.650 1.00 82.94 81 GLU A N 1
ATOM 615 C CA . GLU A 1 81 ? -6.277 5.013 17.310 1.00 82.94 81 GLU A CA 1
ATOM 616 C C . GLU A 1 81 ? -4.786 4.981 16.975 1.00 82.94 81 GLU A C 1
ATOM 618 O O . GLU A 1 81 ? -3.965 4.460 17.730 1.00 82.94 81 GLU A O 1
ATOM 623 N N . PHE A 1 82 ? -4.425 5.584 15.843 1.00 78.56 82 PHE A N 1
ATOM 624 C CA . PHE A 1 82 ? -3.040 5.812 15.456 1.00 78.56 82 PHE A CA 1
ATOM 625 C C . PHE A 1 82 ? -2.914 7.202 14.827 1.00 78.56 82 PHE A C 1
ATOM 627 O O . PHE A 1 82 ? -3.234 7.403 13.660 1.00 78.56 82 PHE A O 1
ATOM 634 N N . ASN A 1 83 ? -2.445 8.167 15.617 1.00 77.19 83 ASN A N 1
ATOM 635 C CA . ASN A 1 83 ? -1.880 9.424 15.133 1.00 77.19 83 ASN A CA 1
ATOM 636 C C . ASN A 1 83 ? -0.526 9.592 15.810 1.00 77.19 83 ASN A C 1
ATOM 638 O O . ASN A 1 83 ? -0.419 9.500 17.030 1.00 77.19 83 ASN A O 1
ATOM 642 N N . THR A 1 84 ? 0.511 9.866 15.029 1.00 75.69 84 THR A N 1
ATOM 643 C CA . THR A 1 84 ? 1.870 10.079 15.542 1.00 75.69 84 THR A CA 1
ATOM 644 C C . THR A 1 84 ? 2.055 11.439 16.224 1.00 75.69 84 THR A C 1
ATOM 646 O O . THR A 1 84 ? 3.139 11.717 16.733 1.00 75.69 84 THR A O 1
ATOM 649 N N . VAL A 1 85 ? 1.025 12.294 16.247 1.00 79.62 85 VAL A N 1
ATOM 650 C CA . VAL A 1 85 ? 1.084 13.650 16.808 1.00 79.62 85 VAL A CA 1
ATOM 651 C C . VAL A 1 85 ? -0.268 14.048 17.408 1.00 79.62 85 VAL A C 1
ATOM 653 O O . VAL A 1 85 ? -1.312 13.653 16.893 1.00 79.62 85 VAL A O 1
ATOM 656 N N . ASN A 1 86 ? -0.248 14.854 18.476 1.00 81.50 86 ASN A N 1
ATOM 657 C CA . ASN A 1 86 ? -1.452 15.471 19.039 1.00 81.50 86 ASN A CA 1
ATOM 658 C C . ASN A 1 86 ? -2.067 16.497 18.065 1.00 81.50 86 ASN A C 1
ATOM 660 O O . ASN A 1 86 ? -1.314 17.168 17.350 1.00 81.50 86 ASN A O 1
ATOM 664 N N . PRO A 1 87 ? -3.397 16.710 18.095 1.00 86.12 87 PRO A N 1
ATOM 665 C CA . PRO A 1 87 ? -4.397 16.015 18.922 1.00 86.12 87 PRO A CA 1
ATOM 666 C C . PRO A 1 87 ? -4.681 14.576 18.451 1.00 86.12 87 PRO A C 1
ATOM 668 O O . PRO A 1 87 ? -4.625 14.278 17.256 1.00 86.12 87 PRO A O 1
ATOM 671 N N . THR A 1 88 ? -5.002 13.678 19.387 1.00 88.81 88 THR A N 1
ATOM 67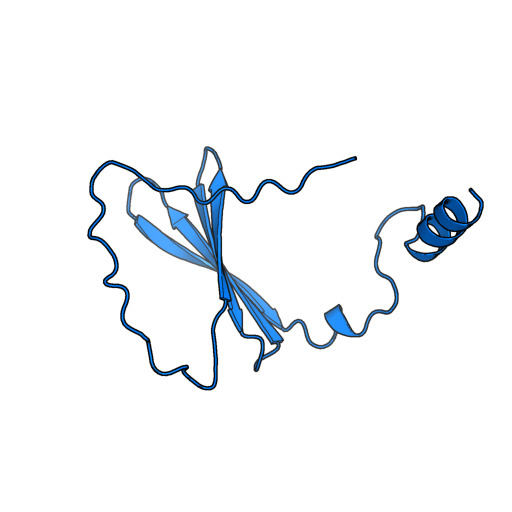2 C CA . THR A 1 88 ? -5.384 12.294 19.047 1.00 88.81 88 THR A CA 1
ATOM 673 C C . THR A 1 88 ? -6.716 12.261 18.279 1.00 88.81 88 THR A C 1
ATOM 675 O O . THR A 1 88 ? -7.487 13.225 18.348 1.00 88.81 88 THR A O 1
ATOM 678 N N . PRO A 1 89 ? -7.048 11.176 17.547 1.00 87.06 89 PRO A N 1
ATOM 679 C CA . PRO A 1 89 ? -8.366 11.025 16.933 1.00 87.06 89 PRO A CA 1
ATOM 680 C C . PRO A 1 89 ? -9.505 11.208 17.943 1.00 87.06 89 PRO A C 1
ATOM 682 O O . PRO A 1 89 ? -10.502 11.858 17.623 1.00 87.06 89 PRO A O 1
ATOM 685 N N . ARG A 1 90 ? -9.346 10.701 19.174 1.00 87.94 90 ARG A N 1
ATOM 686 C CA . ARG A 1 90 ? -10.287 10.940 20.275 1.00 87.94 90 ARG A CA 1
ATOM 687 C C . ARG A 1 90 ? -10.469 12.413 20.602 1.00 87.94 90 ARG A C 1
ATOM 689 O O . ARG A 1 90 ? -11.606 12.867 20.724 1.00 87.94 90 ARG A O 1
ATOM 696 N N . ASP A 1 91 ? -9.369 13.148 20.736 1.00 88.62 91 ASP A N 1
ATOM 697 C CA . ASP A 1 91 ? -9.405 14.576 21.056 1.00 88.62 91 ASP A CA 1
ATOM 698 C C . ASP A 1 91 ? -10.105 15.360 19.941 1.00 88.62 91 ASP A C 1
ATOM 700 O O . ASP A 1 91 ? -10.943 16.215 20.220 1.00 88.62 91 ASP A O 1
ATOM 704 N N . ILE A 1 92 ? -9.835 15.014 18.676 1.00 87.19 92 ILE A N 1
ATOM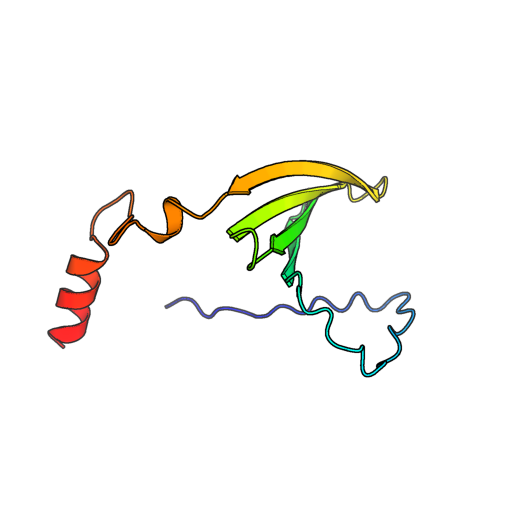 705 C CA . ILE A 1 92 ? -10.503 15.616 17.515 1.00 87.19 92 ILE A CA 1
ATOM 706 C C . ILE A 1 92 ? -12.019 15.386 17.583 1.00 87.19 92 ILE A C 1
ATOM 708 O O . ILE A 1 92 ? -12.777 16.341 17.410 1.00 87.19 92 ILE A O 1
ATOM 712 N N . ARG A 1 93 ? -12.478 14.157 17.872 1.00 88.44 93 ARG A N 1
ATOM 713 C CA . ARG A 1 93 ? -13.918 13.867 18.028 1.00 88.44 93 ARG A CA 1
ATOM 714 C C . ARG A 1 93 ? -14.538 14.710 19.140 1.00 88.44 93 ARG A C 1
ATOM 716 O O . ARG A 1 93 ? -15.526 15.399 18.900 1.00 88.44 93 ARG A O 1
ATOM 723 N N . ALA A 1 94 ? -13.898 14.750 20.309 1.00 91.12 94 ALA A N 1
ATOM 724 C CA . ALA A 1 94 ? -14.373 15.533 21.448 1.00 91.12 94 ALA A CA 1
ATOM 725 C C . ALA A 1 94 ? -14.440 17.043 21.155 1.00 91.12 94 ALA A C 1
ATOM 727 O O . ALA A 1 94 ? -15.292 17.739 21.704 1.00 91.12 94 ALA A O 1
ATOM 728 N N . MET A 1 95 ? -13.555 17.567 20.302 1.00 92.19 95 MET A N 1
ATOM 729 C CA . MET A 1 95 ? -13.583 18.969 19.874 1.00 92.19 95 MET A CA 1
ATOM 730 C C . MET A 1 95 ? -14.721 19.263 18.890 1.00 92.19 95 MET A C 1
ATOM 732 O O . MET A 1 95 ? -15.329 20.327 18.981 1.00 92.19 95 MET A O 1
ATOM 736 N N . VAL A 1 96 ? -15.002 18.347 17.957 1.00 92.81 96 VAL A N 1
ATOM 737 C CA . VAL A 1 96 ? -16.073 18.505 16.957 1.00 92.81 96 VAL A CA 1
ATOM 738 C C . VAL A 1 96 ? -17.454 18.379 17.599 1.00 92.81 96 VAL A C 1
ATOM 740 O O . VAL A 1 96 ? -18.326 19.189 17.309 1.00 92.81 96 VAL A O 1
ATOM 743 N N . GLU A 1 97 ? -17.644 17.411 18.496 1.00 91.69 97 GLU A N 1
ATOM 744 C CA . GLU A 1 97 ? -18.929 17.144 19.164 1.00 91.69 97 GLU A CA 1
ATOM 745 C C . GLU A 1 97 ? -19.315 18.201 20.211 1.00 91.69 97 GLU A C 1
ATOM 747 O O . GLU A 1 97 ? -20.474 18.297 20.601 1.00 91.69 97 GLU A O 1
ATOM 752 N N . ARG A 1 98 ? -18.359 19.015 20.678 1.00 78.50 98 ARG A N 1
ATOM 753 C CA . ARG A 1 98 ? -18.608 20.131 21.611 1.00 78.50 98 ARG A CA 1
ATOM 754 C C . ARG A 1 98 ? -19.208 21.378 20.951 1.00 78.50 98 ARG A C 1
ATOM 756 O O . ARG A 1 98 ? -19.368 22.388 21.637 1.00 78.50 98 ARG A O 1
ATOM 763 N N . ARG A 1 99 ? -19.468 21.343 19.646 1.00 55.59 99 ARG A N 1
ATOM 764 C CA . ARG A 1 99 ? -19.944 22.478 18.852 1.00 55.59 99 ARG A CA 1
ATOM 765 C C . ARG A 1 99 ? -21.418 22.337 18.508 1.00 55.59 99 ARG A C 1
ATOM 767 O O . ARG A 1 99 ? -22.084 23.394 18.501 1.00 55.59 99 ARG A O 1
#

Sequence (99 aa):
MAAVLLAIAADQRNAFAQPDRPGRASDSALIPMAWSTDQASFLAVVDPDRRAIAVYEVHRTSGSVTLKSVRNLTWDLQLEEFNTVNPTPRDIRAMVERR